Protein AF-D4LRG2-F1 (afdb_monomer_lite)

Structure (mmCIF, N/CA/C/O backbone):
data_AF-D4LRG2-F1
#
_entry.id   AF-D4LRG2-F1
#
loop_
_atom_site.group_PDB
_atom_site.id
_atom_site.type_symbol
_atom_site.label_atom_id
_atom_site.label_alt_id
_atom_site.label_comp_id
_atom_site.label_asym_id
_atom_site.label_entity_id
_atom_site.label_seq_id
_atom_site.pdbx_PDB_ins_code
_atom_site.Cartn_x
_atom_site.Cartn_y
_atom_site.Cartn_z
_atom_site.occupancy
_atom_site.B_iso_or_equiv
_atom_site.auth_seq_id
_atom_site.auth_comp_id
_atom_site.auth_asym_id
_atom_site.auth_atom_id
_atom_site.pdbx_PDB_model_num
ATOM 1 N N . MET A 1 1 ? 14.036 2.496 -3.851 1.00 52.47 1 MET A N 1
ATOM 2 C CA . MET A 1 1 ? 13.566 1.434 -2.929 1.00 52.47 1 MET A CA 1
ATOM 3 C C . MET A 1 1 ? 13.925 0.065 -3.490 1.00 52.47 1 MET A C 1
ATOM 5 O O . MET A 1 1 ? 13.731 -0.140 -4.682 1.00 52.47 1 MET A O 1
ATOM 9 N N . THR A 1 2 ? 14.393 -0.875 -2.667 1.00 63.47 2 THR A N 1
ATOM 10 C CA . THR A 1 2 ? 14.585 -2.274 -3.089 1.00 63.47 2 THR A CA 1
ATOM 11 C C . THR A 1 2 ? 13.223 -2.967 -3.117 1.00 63.47 2 THR A C 1
ATOM 13 O O . THR A 1 2 ? 12.734 -3.451 -2.097 1.00 63.47 2 THR A O 1
ATOM 16 N N . SER A 1 3 ? 12.573 -2.969 -4.282 1.00 63.09 3 SER A N 1
ATOM 17 C CA . SER A 1 3 ? 11.230 -3.531 -4.508 1.00 63.09 3 SER A CA 1
ATOM 18 C C . SER A 1 3 ? 11.060 -4.975 -4.008 1.00 63.09 3 SER A C 1
ATOM 20 O O . SER A 1 3 ? 9.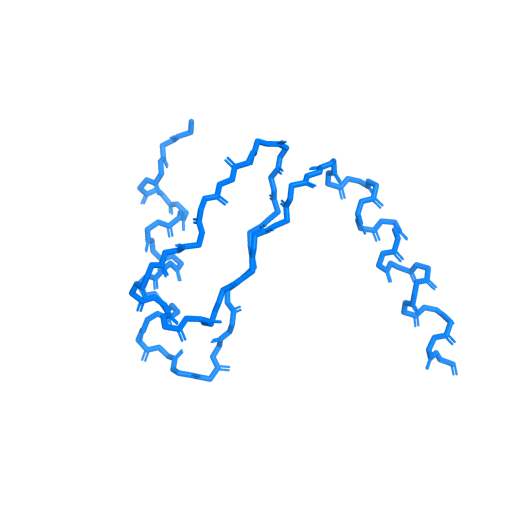944 -5.372 -3.672 1.00 63.09 3 SER A O 1
ATOM 22 N N . GLY A 1 4 ? 12.153 -5.736 -3.901 1.00 72.38 4 GLY A N 1
ATOM 23 C CA . 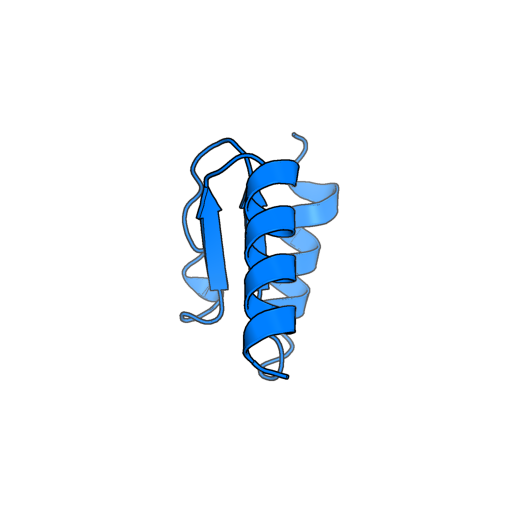GLY A 1 4 ? 12.152 -7.142 -3.497 1.00 72.38 4 GLY A CA 1
ATOM 24 C C . GLY A 1 4 ? 11.750 -7.438 -2.050 1.00 72.38 4 GLY A C 1
ATOM 25 O O . GLY A 1 4 ? 11.328 -8.555 -1.786 1.00 72.38 4 GLY A O 1
ATOM 26 N N . VAL A 1 5 ? 11.836 -6.479 -1.118 1.00 84.56 5 VAL A N 1
ATOM 27 C CA . VAL A 1 5 ? 11.589 -6.780 0.311 1.00 84.56 5 VAL A CA 1
ATOM 28 C C . VAL A 1 5 ? 10.106 -6.705 0.683 1.00 84.56 5 VAL A C 1
ATOM 30 O O . VAL A 1 5 ? 9.627 -7.531 1.449 1.00 84.56 5 VAL A O 1
ATOM 33 N N . ILE A 1 6 ? 9.367 -5.730 0.146 1.00 87.00 6 ILE A N 1
ATOM 34 C CA . ILE A 1 6 ? 7.964 -5.486 0.535 1.00 87.00 6 ILE A CA 1
ATOM 35 C C . ILE A 1 6 ? 7.017 -5.681 -0.648 1.00 87.00 6 ILE A C 1
ATOM 37 O O . ILE A 1 6 ? 6.018 -6.386 -0.537 1.00 87.00 6 ILE A O 1
ATOM 41 N N . ARG A 1 7 ? 7.323 -5.082 -1.805 1.00 88.31 7 ARG A N 1
ATOM 42 C CA . ARG A 1 7 ? 6.374 -5.012 -2.923 1.00 88.31 7 ARG A CA 1
ATOM 43 C C . ARG A 1 7 ? 6.115 -6.382 -3.548 1.00 88.31 7 ARG A C 1
ATOM 45 O O . ARG A 1 7 ? 4.956 -6.760 -3.677 1.00 88.31 7 ARG A O 1
ATOM 52 N N . LEU A 1 8 ? 7.170 -7.119 -3.907 1.00 90.62 8 LEU A N 1
ATOM 53 C CA . LEU A 1 8 ? 7.014 -8.425 -4.563 1.00 90.62 8 LEU A CA 1
ATOM 54 C C . LEU A 1 8 ? 6.321 -9.463 -3.661 1.00 90.62 8 LEU A C 1
ATOM 56 O O . LEU A 1 8 ? 5.350 -10.060 -4.121 1.00 90.62 8 LEU A O 1
ATOM 60 N N . PRO A 1 9 ? 6.695 -9.626 -2.373 1.00 92.56 9 PRO A N 1
ATOM 61 C CA . PRO A 1 9 ? 5.988 -10.562 -1.500 1.00 92.56 9 PRO A CA 1
ATOM 62 C C . PRO A 1 9 ? 4.505 -10.217 -1.319 1.00 92.56 9 PRO A C 1
ATOM 64 O O . PRO A 1 9 ? 3.660 -11.107 -1.343 1.00 92.56 9 PRO A O 1
ATOM 67 N N . PHE A 1 10 ? 4.157 -8.933 -1.185 1.00 93.38 10 PHE A N 1
ATOM 68 C CA . PHE A 1 10 ? 2.758 -8.520 -1.027 1.00 93.38 10 PHE A CA 1
ATOM 69 C C . PHE A 1 10 ? 1.940 -8.765 -2.300 1.00 93.38 10 PHE A C 1
ATOM 71 O O . PHE A 1 10 ? 0.778 -9.173 -2.217 1.00 93.38 10 PHE A O 1
ATOM 78 N N . TRP A 1 11 ? 2.536 -8.558 -3.477 1.00 93.25 11 TRP A N 1
ATOM 79 C CA . TRP A 1 11 ? 1.922 -8.929 -4.750 1.00 93.25 11 TRP A CA 1
ATOM 80 C C . TRP A 1 11 ? 1.683 -10.437 -4.842 1.00 93.25 11 TRP A C 1
ATOM 82 O O . TRP A 1 11 ? 0.555 -10.846 -5.110 1.00 93.25 11 TRP A O 1
ATOM 92 N N . ASP A 1 12 ? 2.682 -11.263 -4.525 1.00 93.69 12 ASP A N 1
ATOM 93 C CA . ASP A 1 12 ? 2.543 -12.724 -4.534 1.00 93.69 12 ASP A CA 1
ATOM 94 C C . ASP A 1 12 ? 1.452 -13.202 -3.567 1.00 93.69 12 ASP A C 1
ATOM 96 O O . ASP A 1 12 ? 0.625 -14.050 -3.913 1.00 93.69 12 ASP A O 1
ATOM 100 N N . MET A 1 13 ? 1.405 -12.633 -2.360 1.00 94.19 13 MET A N 1
ATOM 101 C CA . MET A 1 13 ? 0.370 -12.930 -1.368 1.00 94.19 13 MET A CA 1
ATOM 102 C C . MET A 1 13 ? -1.027 -12.554 -1.875 1.00 94.19 13 MET A C 1
ATOM 104 O O . MET A 1 13 ? -1.969 -13.336 -1.730 1.00 94.19 13 MET A O 1
ATOM 108 N N . THR A 1 14 ? -1.157 -11.392 -2.520 1.00 95.62 14 THR A N 1
ATOM 109 C CA . THR A 1 14 ? -2.430 -10.925 -3.089 1.00 95.62 14 THR A CA 1
ATOM 110 C C . THR A 1 14 ? -2.858 -11.785 -4.274 1.00 95.62 14 THR A C 1
ATOM 112 O O . THR A 1 14 ? -4.033 -12.126 -4.405 1.00 95.62 14 THR A O 1
ATOM 115 N N . ALA A 1 15 ? -1.923 -12.187 -5.133 1.00 94.06 15 ALA A N 1
ATOM 116 C CA . ALA A 1 15 ? -2.204 -13.057 -6.268 1.00 94.06 15 ALA A CA 1
ATOM 117 C C . ALA A 1 15 ? -2.717 -14.434 -5.813 1.00 94.06 15 ALA A C 1
ATOM 119 O O . ALA A 1 15 ? -3.664 -14.953 -6.403 1.00 94.06 15 ALA A O 1
ATOM 120 N N . ARG A 1 16 ? -2.137 -14.996 -4.741 1.00 95.50 16 ARG A N 1
ATOM 121 C CA . ARG A 1 16 ? -2.498 -16.318 -4.195 1.00 95.50 16 ARG A CA 1
ATOM 122 C C . ARG A 1 16 ? -3.815 -16.333 -3.424 1.00 95.50 16 ARG A C 1
ATOM 124 O O . ARG A 1 16 ? -4.497 -17.352 -3.432 1.00 95.50 16 ARG A O 1
ATOM 131 N N . ASN A 1 17 ? -4.174 -15.239 -2.757 1.00 95.69 17 ASN A N 1
ATOM 132 C CA . ASN A 1 17 ? -5.416 -15.148 -1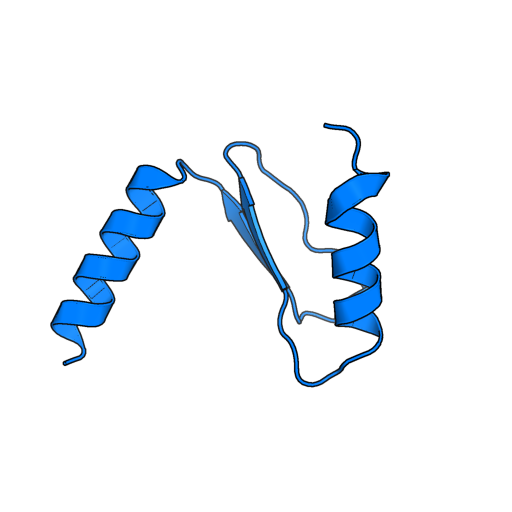.997 1.00 95.69 17 ASN A CA 1
ATOM 133 C C . ASN A 1 17 ? -6.422 -14.230 -2.711 1.00 95.69 17 ASN A C 1
ATOM 135 O O . ASN A 1 17 ? -6.262 -13.013 -2.750 1.00 95.69 17 ASN A O 1
ATOM 139 N N . SER A 1 18 ? -7.489 -14.807 -3.265 1.00 92.12 18 SER A N 1
ATOM 140 C CA . SER A 1 18 ? -8.528 -14.056 -3.982 1.00 92.12 18 SER A CA 1
ATOM 141 C C . SER A 1 18 ? -9.402 -13.176 -3.079 1.00 92.12 18 SER A C 1
ATOM 143 O O . SER A 1 18 ? -10.088 -12.298 -3.593 1.00 92.12 18 SER A O 1
ATOM 145 N N . GLN A 1 19 ? -9.363 -13.381 -1.758 1.00 95.56 19 GLN A N 1
ATOM 146 C CA . GLN A 1 19 ? -10.162 -12.642 -0.771 1.00 95.56 19 GLN A CA 1
ATOM 147 C C . GLN A 1 19 ? -9.523 -11.322 -0.324 1.00 95.56 19 GLN A C 1
ATOM 149 O O . GLN A 1 19 ? -10.130 -10.581 0.442 1.00 95.56 19 GLN A O 1
ATOM 154 N N . VAL A 1 20 ? -8.295 -11.025 -0.758 1.00 95.62 20 VAL A N 1
ATOM 155 C CA . VAL A 1 20 ? -7.597 -9.790 -0.378 1.00 95.62 20 VAL A CA 1
ATOM 156 C C . VAL A 1 20 ? -7.514 -8.808 -1.541 1.00 95.62 20 VAL A C 1
ATOM 158 O O . VAL A 1 20 ? -7.554 -9.187 -2.717 1.00 95.62 20 VAL A O 1
ATOM 161 N N . PHE A 1 21 ? -7.374 -7.536 -1.185 1.00 95.38 21 PHE A N 1
ATOM 162 C CA . PHE A 1 21 ? -7.223 -6.418 -2.103 1.00 95.38 21 PHE A CA 1
ATOM 163 C C . PHE A 1 21 ? -5.968 -5.632 -1.725 1.00 95.38 21 PHE A C 1
ATOM 165 O O . PHE A 1 21 ? -5.762 -5.309 -0.554 1.00 95.38 21 PHE A O 1
ATOM 172 N N . TYR A 1 22 ? -5.114 -5.348 -2.705 1.00 94.56 22 TYR A N 1
ATOM 173 C CA . TYR A 1 22 ? -3.850 -4.658 -2.469 1.00 94.56 22 TYR A CA 1
ATOM 174 C C . TYR A 1 22 ? -4.008 -3.146 -2.640 1.00 94.56 22 TYR A C 1
ATOM 176 O O . TYR A 1 22 ? -4.472 -2.683 -3.677 1.00 94.56 22 TYR A O 1
ATOM 184 N N . VAL A 1 23 ? -3.567 -2.356 -1.663 1.00 93.56 23 VAL A N 1
ATOM 185 C CA . VAL A 1 23 ? -3.513 -0.893 -1.787 1.00 93.56 23 VAL A CA 1
ATOM 186 C C . VAL A 1 23 ? -2.078 -0.432 -1.589 1.00 93.56 23 VAL A C 1
ATOM 188 O O . VAL A 1 23 ? -1.447 -0.767 -0.588 1.00 93.56 23 VAL A O 1
ATOM 191 N N . CYS A 1 24 ? -1.564 0.345 -2.537 1.00 92.38 24 CYS A N 1
ATOM 192 C CA . CYS A 1 24 ? -0.288 1.035 -2.404 1.00 92.38 24 CYS A CA 1
ATOM 193 C C . CYS A 1 24 ? -0.536 2.536 -2.334 1.00 92.38 24 CYS A C 1
ATOM 195 O O . CYS A 1 24 ? -1.162 3.096 -3.228 1.00 92.38 24 CYS A O 1
ATOM 197 N N . LEU A 1 25 ? -0.015 3.172 -1.290 1.00 93.06 25 LEU A N 1
ATOM 198 C CA . LEU A 1 25 ? 0.059 4.619 -1.160 1.00 93.06 25 LEU A CA 1
ATOM 199 C C . LEU A 1 25 ? 1.528 5.024 -1.203 1.00 93.06 25 LEU A C 1
ATOM 201 O O . LEU A 1 25 ? 2.329 4.514 -0.419 1.00 93.06 25 LEU A O 1
ATOM 205 N N . ASN A 1 26 ? 1.884 5.895 -2.139 1.00 92.19 26 ASN A N 1
ATOM 206 C CA . ASN A 1 26 ? 3.242 6.400 -2.274 1.00 92.19 26 ASN A CA 1
ATOM 207 C C . ASN A 1 26 ? 3.238 7.826 -2.844 1.00 92.19 26 ASN A C 1
ATOM 209 O O . ASN A 1 26 ? 2.325 8.197 -3.576 1.00 92.19 26 ASN A O 1
ATOM 213 N N . GLN A 1 27 ? 4.275 8.615 -2.558 1.00 92.75 27 GLN A N 1
ATOM 214 C CA . GLN A 1 27 ? 4.391 9.974 -3.111 1.00 92.75 27 GLN A CA 1
ATOM 215 C C . GLN A 1 27 ? 4.594 9.962 -4.636 1.00 92.75 27 GLN A C 1
ATOM 217 O O . GLN A 1 27 ? 4.078 10.815 -5.360 1.00 92.75 27 GLN A O 1
ATOM 222 N N . GLU A 1 28 ? 5.326 8.965 -5.135 1.00 89.25 28 GLU A N 1
ATOM 223 C CA . GLU A 1 28 ? 5.530 8.747 -6.565 1.00 89.25 28 GLU A CA 1
ATOM 224 C C . GLU A 1 28 ? 4.413 7.889 -7.158 1.00 89.25 28 GLU A C 1
ATOM 226 O O . GLU A 1 28 ? 4.002 6.881 -6.569 1.00 89.25 28 GLU A O 1
ATOM 231 N N . ALA A 1 29 ? 3.983 8.251 -8.368 1.00 83.38 29 ALA A N 1
ATOM 232 C CA . ALA A 1 29 ? 3.050 7.455 -9.147 1.00 83.38 29 ALA A CA 1
ATOM 233 C C . ALA A 1 29 ? 3.591 6.035 -9.370 1.00 83.38 29 ALA A C 1
ATOM 235 O O . ALA A 1 29 ? 4.777 5.816 -9.625 1.00 83.38 29 ALA A O 1
ATOM 236 N N . SER A 1 30 ? 2.702 5.049 -9.313 1.00 81.81 30 SER A N 1
ATOM 237 C CA . SER A 1 30 ? 3.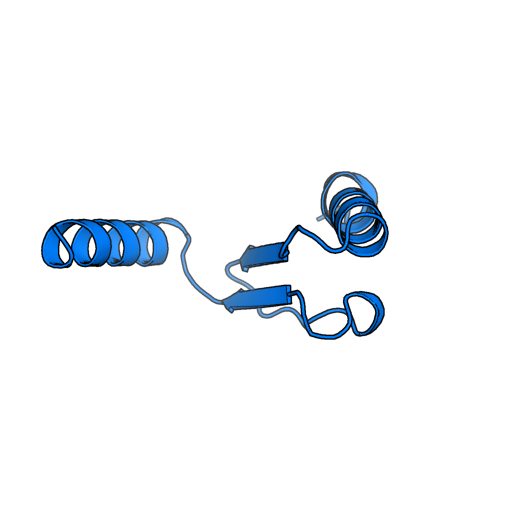042 3.670 -9.636 1.00 81.81 30 SER A CA 1
ATOM 238 C C . SER A 1 30 ? 1.854 2.987 -10.304 1.00 81.81 30 SER A C 1
ATOM 240 O O . SER A 1 30 ? 0.703 3.341 -10.057 1.00 81.81 30 SER A O 1
ATOM 242 N N . SER A 1 31 ? 2.139 2.050 -11.205 1.00 80.62 31 SER A N 1
ATOM 243 C CA . SER A 1 31 ? 1.120 1.346 -11.972 1.00 80.62 31 SER A CA 1
ATOM 244 C C . SER A 1 31 ? 0.569 0.142 -11.215 1.00 80.62 31 SER A C 1
ATOM 246 O O . SER A 1 31 ? 1.295 -0.574 -10.517 1.00 80.62 31 SER A O 1
ATOM 248 N N . ALA A 1 32 ? -0.728 -0.099 -11.409 1.00 78.69 32 ALA A N 1
ATOM 249 C CA . ALA A 1 32 ? -1.374 -1.315 -10.953 1.00 78.69 32 ALA A CA 1
ATOM 250 C C . ALA A 1 32 ? -0.796 -2.537 -11.692 1.00 78.69 32 ALA A C 1
ATOM 252 O O . ALA A 1 32 ? -0.736 -2.530 -12.924 1.00 78.69 32 ALA A O 1
ATOM 253 N N . PRO A 1 33 ? -0.368 -3.590 -10.978 1.00 84.25 33 PRO A N 1
ATOM 254 C CA . PRO A 1 33 ? 0.136 -4.801 -11.598 1.00 84.25 33 PRO A CA 1
ATOM 255 C C . PRO A 1 33 ? -1.010 -5.610 -12.218 1.00 84.25 33 PRO A C 1
ATOM 257 O O . PRO A 1 33 ? -1.973 -5.986 -11.549 1.00 84.25 33 PRO A O 1
ATOM 260 N N . GLU A 1 34 ? -0.866 -5.952 -13.497 1.00 86.19 34 GLU A N 1
ATOM 261 C CA . GLU A 1 34 ? -1.878 -6.688 -14.268 1.00 86.19 34 GLU A CA 1
ATOM 262 C C . GLU A 1 34 ? -2.224 -8.056 -13.654 1.00 86.19 34 G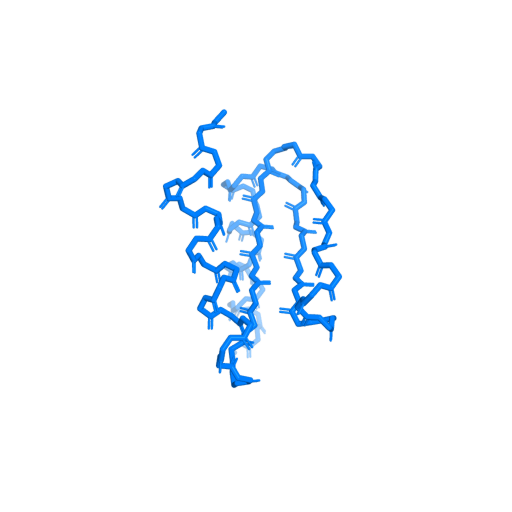LU A C 1
ATOM 264 O O . GLU A 1 34 ? -3.386 -8.462 -13.611 1.00 86.19 34 GLU A O 1
ATOM 269 N N . HIS A 1 35 ? -1.232 -8.745 -13.081 1.00 88.44 35 HIS A N 1
ATOM 270 C CA . HIS A 1 35 ? -1.407 -10.073 -12.486 1.00 88.44 35 HIS A CA 1
ATOM 271 C C . HIS A 1 35 ? -2.302 -10.084 -11.233 1.00 88.44 35 HIS A C 1
ATOM 273 O O . HIS A 1 35 ? -2.754 -11.155 -10.821 1.00 88.44 35 HIS A O 1
ATOM 279 N N . LEU A 1 36 ? -2.618 -8.920 -10.648 1.00 92.88 36 LEU A N 1
ATOM 280 C CA . LEU A 1 36 ? -3.610 -8.811 -9.573 1.00 92.88 36 LEU A CA 1
ATOM 281 C C . LEU A 1 36 ? -5.054 -8.724 -10.091 1.00 92.88 36 LEU A C 1
ATOM 283 O O . LEU A 1 36 ? -5.985 -8.729 -9.286 1.00 92.88 36 LEU A O 1
ATOM 287 N N . LYS A 1 37 ? -5.268 -8.730 -11.417 1.00 88.31 37 LYS A N 1
ATOM 288 C CA . LYS A 1 37 ? -6.587 -8.835 -12.073 1.00 88.31 37 LYS A CA 1
ATOM 289 C C . LYS A 1 37 ? -7.590 -7.787 -11.576 1.00 88.31 37 LYS A C 1
ATOM 291 O O . LYS A 1 37 ? -8.728 -8.111 -11.249 1.00 88.31 37 LYS A O 1
ATOM 296 N N . GLY A 1 38 ? -7.138 -6.540 -11.448 1.00 91.75 38 GLY A N 1
ATOM 297 C CA . GLY A 1 38 ? -7.959 -5.426 -10.962 1.00 91.75 38 GLY A CA 1
ATOM 298 C C . GLY A 1 38 ? -8.167 -5.386 -9.443 1.00 91.75 38 GLY A C 1
ATOM 299 O O . GLY A 1 38 ? -8.821 -4.473 -8.951 1.00 91.75 38 GLY A O 1
ATOM 300 N N . ARG A 1 39 ? -7.584 -6.313 -8.668 1.00 94.94 39 ARG A N 1
ATOM 301 C CA . ARG A 1 39 ? -7.656 -6.317 -7.192 1.00 94.94 39 ARG A CA 1
ATOM 302 C C . ARG A 1 39 ? -6.559 -5.474 -6.544 1.00 94.94 39 ARG A C 1
ATOM 304 O O . ARG A 1 39 ? -5.943 -5.879 -5.554 1.00 94.94 39 ARG A O 1
ATOM 311 N N . SER A 1 40 ? -6.284 -4.321 -7.138 1.00 94.75 40 SER A N 1
ATOM 312 C CA . SER A 1 40 ? -5.284 -3.401 -6.625 1.00 94.75 40 SER A CA 1
ATOM 313 C C . SER A 1 40 ? -5.647 -1.948 -6.872 1.00 94.75 40 SER A C 1
ATOM 315 O O . SER A 1 40 ? -6.105 -1.615 -7.963 1.00 94.75 40 SER A O 1
ATOM 317 N N . LEU A 1 41 ? -5.344 -1.088 -5.904 1.00 92.31 41 LEU A N 1
ATOM 318 C CA . LEU A 1 41 ? -5.455 0.364 -6.006 1.00 92.31 41 LEU A CA 1
ATOM 319 C C . LEU A 1 41 ? -4.104 1.017 -5.718 1.00 92.31 41 LEU A C 1
ATOM 321 O O . LEU A 1 41 ? -3.399 0.629 -4.787 1.00 92.31 41 LEU A O 1
ATOM 325 N N . TYR A 1 42 ? -3.764 2.025 -6.513 1.00 91.81 42 TYR A N 1
ATOM 326 C CA . TYR A 1 42 ? -2.565 2.831 -6.341 1.00 91.81 42 TYR A CA 1
ATOM 327 C C . TYR A 1 42 ? -2.973 4.273 -6.103 1.00 91.81 42 TYR A C 1
ATOM 329 O O . TYR A 1 42 ? -3.623 4.891 -6.942 1.00 91.81 42 TYR A O 1
ATOM 337 N N . LEU A 1 43 ? -2.600 4.781 -4.939 1.00 91.94 43 LEU A N 1
ATOM 338 C CA . LEU A 1 43 ? -2.849 6.139 -4.505 1.00 91.94 43 LEU A CA 1
ATOM 339 C C . LEU A 1 43 ? -1.527 6.892 -4.548 1.00 91.94 43 LEU A C 1
ATOM 341 O O . LEU A 1 43 ? -0.551 6.496 -3.907 1.00 91.94 43 LEU A O 1
ATOM 345 N N . GLN A 1 44 ? -1.506 7.969 -5.324 1.00 93.88 44 GLN A N 1
ATOM 346 C CA . GLN A 1 44 ? -0.402 8.908 -5.312 1.00 93.88 44 GLN A CA 1
ATOM 347 C C . GLN A 1 44 ? -0.737 10.049 -4.357 1.00 93.88 44 GLN A C 1
ATOM 349 O O . GLN A 1 44 ? -1.775 10.690 -4.512 1.00 93.88 44 GLN A O 1
ATOM 354 N N . GLY A 1 45 ? 0.143 10.325 -3.402 1.00 94.25 45 GLY A N 1
ATOM 355 C CA . GLY A 1 45 ? -0.030 11.461 -2.505 1.00 94.25 45 GLY A CA 1
ATOM 356 C C . GLY A 1 45 ? 0.852 11.393 -1.273 1.00 94.25 45 GLY A C 1
ATOM 357 O O . GLY A 1 45 ? 1.585 10.423 -1.058 1.00 94.25 45 GLY A O 1
ATOM 358 N N . ASP A 1 46 ? 0.772 12.445 -0.463 1.00 95.56 46 ASP A N 1
ATOM 359 C CA . ASP A 1 46 ? 1.396 12.445 0.849 1.00 95.56 46 ASP A CA 1
ATOM 360 C C . ASP A 1 46 ? 0.647 11.508 1.807 1.00 95.56 46 ASP A C 1
ATOM 362 O O . ASP A 1 46 ? -0.585 11.475 1.857 1.00 95.56 46 ASP A O 1
ATOM 366 N N . LEU A 1 47 ? 1.408 10.721 2.569 1.00 94.75 47 LEU A N 1
ATOM 367 C CA . LEU A 1 47 ? 0.846 9.727 3.477 1.00 94.75 47 LEU A CA 1
ATOM 368 C C . LEU A 1 47 ? 0.024 10.375 4.597 1.00 94.75 47 LEU A C 1
ATOM 370 O O . LEU A 1 47 ? -1.038 9.859 4.948 1.00 94.75 47 LEU A O 1
ATOM 374 N N . ALA A 1 48 ? 0.513 11.475 5.174 1.00 96.88 48 ALA A N 1
ATOM 375 C CA . ALA A 1 48 ? -0.148 12.122 6.298 1.00 96.88 48 ALA A CA 1
ATOM 376 C C . ALA A 1 48 ? -1.468 12.763 5.859 1.00 96.88 48 ALA A C 1
ATOM 378 O O . ALA A 1 48 ? -2.477 12.614 6.554 1.00 96.88 48 ALA A O 1
ATOM 379 N N . ASP A 1 49 ? -1.475 13.407 4.691 1.00 97.25 49 ASP A N 1
ATOM 380 C CA . ASP A 1 49 ? -2.667 14.056 4.146 1.00 97.25 49 ASP A CA 1
ATOM 381 C C . ASP A 1 49 ? -3.772 13.041 3.828 1.00 97.25 49 ASP A C 1
ATOM 383 O O . ASP A 1 49 ? -4.898 13.184 4.311 1.00 97.25 49 ASP A O 1
ATOM 387 N N . ILE A 1 50 ? -3.447 11.952 3.119 1.00 95.75 50 ILE A N 1
ATOM 388 C CA . ILE A 1 50 ? -4.448 10.932 2.768 1.00 95.75 50 ILE A CA 1
ATOM 389 C C . ILE A 1 50 ? -5.006 10.232 4.014 1.00 95.75 50 ILE A C 1
ATOM 391 O O . ILE A 1 50 ? -6.217 10.031 4.126 1.00 95.75 50 ILE A O 1
ATOM 395 N N . LEU A 1 51 ? -4.163 9.892 4.996 1.00 95.62 51 LEU A N 1
ATOM 396 C CA . LEU A 1 51 ? -4.649 9.275 6.237 1.00 95.62 51 LEU A CA 1
ATOM 397 C C . LEU A 1 51 ? -5.538 10.224 7.050 1.00 95.62 51 LEU A C 1
ATOM 399 O O . LEU A 1 51 ? -6.509 9.779 7.669 1.00 95.62 51 LEU A O 1
ATOM 403 N N . LYS A 1 52 ? -5.237 11.527 7.043 1.00 97.19 52 LYS A N 1
ATOM 404 C CA . LYS A 1 52 ? -6.080 12.545 7.677 1.00 97.19 52 LYS A CA 1
ATOM 405 C C . LYS A 1 52 ? -7.451 12.620 7.005 1.00 97.19 52 LYS A C 1
ATOM 407 O O . LYS A 1 52 ? -8.460 12.643 7.710 1.00 97.19 52 LYS A O 1
ATOM 412 N N . GLU A 1 53 ? -7.506 12.619 5.676 1.00 95.88 53 GLU A N 1
ATOM 413 C CA . GLU A 1 53 ? -8.768 12.614 4.927 1.00 95.88 53 GLU A CA 1
ATOM 414 C C . GLU A 1 53 ? -9.601 11.359 5.201 1.00 95.88 53 GLU A C 1
ATOM 416 O O . GLU A 1 53 ? -10.800 11.467 5.468 1.00 95.88 53 GLU A O 1
ATOM 421 N N . PHE A 1 54 ? -8.970 10.180 5.218 1.00 94.06 54 PHE A N 1
ATOM 422 C CA . PHE A 1 54 ? -9.644 8.926 5.564 1.00 94.06 54 PHE A CA 1
ATOM 423 C C . PHE A 1 54 ? -10.228 8.957 6.969 1.00 94.06 54 PHE A C 1
ATOM 425 O O . PHE A 1 54 ? -11.368 8.542 7.164 1.00 94.06 54 PHE A O 1
ATOM 432 N N . ARG A 1 55 ? -9.490 9.493 7.945 1.00 96.06 55 ARG A N 1
ATOM 433 C CA . ARG A 1 55 ? -10.001 9.633 9.309 1.00 96.06 55 ARG A CA 1
ATOM 434 C C . ARG A 1 55 ? -11.249 10.514 9.362 1.00 96.06 55 ARG A C 1
ATOM 436 O O . ARG A 1 55 ? -12.229 10.119 9.984 1.00 96.06 55 ARG A O 1
ATOM 443 N N . ILE A 1 56 ? -11.226 11.667 8.692 1.00 96.81 56 IL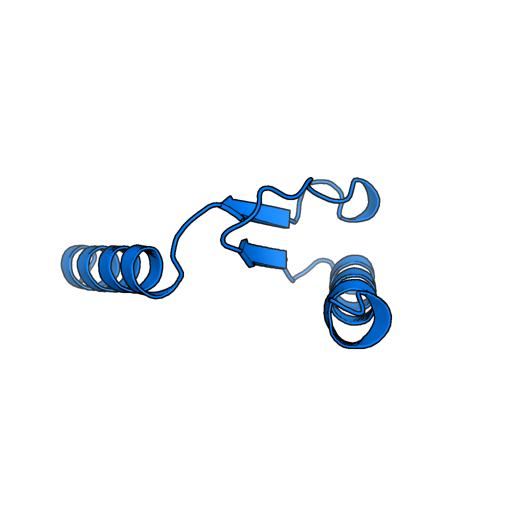E A N 1
ATOM 444 C CA . ILE A 1 56 ? -12.374 12.584 8.638 1.00 96.81 56 ILE A CA 1
ATOM 445 C C . ILE A 1 56 ? -13.586 11.896 7.998 1.00 96.81 56 ILE A C 1
ATOM 447 O O . ILE A 1 56 ? -14.702 12.039 8.490 1.00 96.81 56 ILE A O 1
ATOM 451 N N . GLN A 1 57 ? -13.383 11.137 6.919 1.00 95.25 57 GLN A N 1
ATOM 452 C CA . GLN A 1 57 ? -14.473 10.423 6.249 1.00 95.25 57 GLN A CA 1
ATOM 453 C C . GLN A 1 57 ? -15.055 9.298 7.110 1.00 95.25 57 GLN A C 1
ATOM 455 O O . GLN A 1 57 ? -16.272 9.223 7.250 1.00 95.25 57 GLN A O 1
ATOM 460 N N . LEU A 1 58 ? -14.213 8.511 7.784 1.00 94.62 58 LEU A N 1
ATOM 461 C CA . LEU A 1 58 ? -14.666 7.484 8.730 1.00 94.62 58 LEU A CA 1
ATOM 462 C C . LEU A 1 58 ? -15.458 8.060 9.912 1.00 94.62 58 LEU A C 1
ATOM 464 O O . LEU A 1 58 ? -16.293 7.367 10.484 1.00 94.62 58 LEU A O 1
ATOM 468 N N . GLU A 1 59 ? -15.181 9.300 10.316 1.00 94.94 59 GLU A N 1
ATOM 469 C CA . GLU A 1 59 ? -15.920 9.990 11.379 1.00 94.94 59 GLU A CA 1
ATOM 470 C C . GLU A 1 59 ? -17.272 10.545 10.896 1.00 94.94 59 GLU A C 1
ATOM 472 O O . GLU A 1 59 ? -18.179 10.675 11.710 1.00 94.94 59 GLU A O 1
ATOM 477 N N . LYS A 1 60 ? -17.436 10.833 9.596 1.00 90.31 60 LYS A N 1
ATOM 478 C CA . LYS A 1 60 ? -18.713 11.277 8.999 1.00 90.31 60 LYS A CA 1
ATOM 479 C C . LYS A 1 60 ? -19.675 10.136 8.681 1.00 90.31 60 LYS A C 1
ATOM 481 O O . LYS A 1 60 ? -20.873 10.370 8.576 1.00 90.31 60 LYS A O 1
ATOM 486 N N . GLU A 1 61 ? -19.146 8.939 8.448 1.00 80.75 61 GLU A N 1
ATOM 487 C CA . GLU A 1 61 ? -19.937 7.736 8.155 1.00 80.75 61 GLU A CA 1
ATOM 488 C C . GLU A 1 61 ? -20.455 7.029 9.423 1.00 80.75 61 GLU A C 1
ATOM 490 O O . GLU A 1 61 ? -21.206 6.059 9.316 1.00 80.75 61 GLU A O 1
ATOM 495 N N . LYS A 1 62 ? -20.062 7.506 10.612 1.00 62.28 62 LYS A N 1
ATOM 496 C CA . LYS A 1 62 ? -20.590 7.075 11.915 1.00 62.28 62 LYS A CA 1
ATOM 497 C C . LYS A 1 62 ? -21.791 7.910 12.335 1.00 62.28 62 LYS A C 1
ATOM 499 O O . LYS A 1 62 ? -22.706 7.305 12.935 1.00 62.28 62 LYS A O 1
#

Radius of gyration: 13.52 Å; chains: 1; bounding box: 35×30×26 Å

Sequence (62 aa):
MTSGVIRLPFWDMTARNSQVFYVCLNQEASSAPEHLKGRSLYLQGDLADILKEFRIQLEKEK

Secondary structure (DSSP, 8-state):
--HHHHHHHHHHHHHH-TT--EEEEESS--PPPGGGTT-EEEEES-HHHHHHHHHHHHHH--

Organism: NCBI:txid657314

Foldseek 3Di:
DPCVPPPVVVLVVLLPDVPAAEEAEDCDDDDDDCSSVPSYYYHHDDPVVVVVVVVVVVVVVD

pLDDT: mean 89.68, std 9.27, range [52.47, 97.25]